Protein AF-A0A6I9PT45-F1 (afdb_monomer)

Secondary structure (DSSP, 8-state):
-------------------------------------------TT--HHHHHHHHHHHHHHHHHHHHTHHHHH-TT--HHHHHHHHHHHHHTT--SHHHHHHHHHHHHHHHHHHHHHHHHHHHHHH---HHHHHHHHHHHHHHHHHHHHHHHHHHHHHS--

Structure (mmCIF, N/CA/C/O backbone):
data_AF-A0A6I9PT45-F1
#
_entry.id   AF-A0A6I9PT45-F1
#
loop_
_atom_site.group_PDB
_atom_site.id
_atom_site.type_symbol
_atom_site.label_atom_id
_atom_site.label_alt_id
_atom_site.label_comp_id
_atom_site.label_asym_id
_atom_site.label_entity_id
_atom_site.label_seq_id
_atom_site.pdbx_PDB_ins_code
_atom_site.Cartn_x
_atom_site.Cartn_y
_atom_site.Cartn_z
_atom_site.occupancy
_atom_site.B_iso_or_equiv
_atom_site.auth_seq_id
_atom_site.auth_comp_id
_atom_site.auth_asym_id
_atom_site.auth_atom_id
_atom_site.pdbx_PDB_model_num
ATOM 1 N N . MET A 1 1 ? -22.688 -73.294 -16.534 1.00 43.25 1 MET A N 1
ATOM 2 C CA . MET A 1 1 ? -21.644 -73.519 -15.507 1.00 43.25 1 MET A CA 1
ATOM 3 C C . MET A 1 1 ? -20.271 -73.339 -16.145 1.00 43.25 1 MET A C 1
ATOM 5 O O . MET A 1 1 ? -20.083 -73.849 -17.236 1.00 43.25 1 MET A O 1
ATOM 9 N N . LYS A 1 2 ? -19.354 -72.688 -15.410 1.00 47.84 2 LYS A N 1
ATOM 10 C CA . LYS A 1 2 ? -17.884 -72.599 -15.584 1.00 47.84 2 LYS A CA 1
ATOM 11 C C . LYS A 1 2 ? -17.316 -71.488 -16.489 1.00 47.84 2 LYS A C 1
ATOM 13 O O . LYS A 1 2 ? -17.355 -71.543 -17.709 1.00 47.84 2 LYS A O 1
ATOM 18 N N . ARG A 1 3 ? -16.761 -70.492 -15.785 1.00 42.78 3 ARG A N 1
ATOM 19 C CA . ARG A 1 3 ? -15.763 -69.495 -16.201 1.00 42.78 3 ARG A CA 1
ATOM 20 C C . ARG A 1 3 ? -14.341 -70.095 -16.165 1.00 42.78 3 ARG A C 1
ATOM 22 O O . ARG A 1 3 ? -14.160 -71.160 -15.577 1.00 42.78 3 ARG A O 1
ATOM 29 N N . ALA A 1 4 ? -13.387 -69.260 -16.602 1.00 50.09 4 ALA A N 1
ATOM 30 C CA . ALA A 1 4 ? -11.917 -69.292 -16.448 1.00 50.09 4 ALA A CA 1
ATOM 31 C C . ALA A 1 4 ? -11.191 -69.971 -17.621 1.00 50.09 4 ALA A C 1
ATOM 33 O O . ALA A 1 4 ? -11.668 -70.983 -18.111 1.00 50.09 4 ALA A O 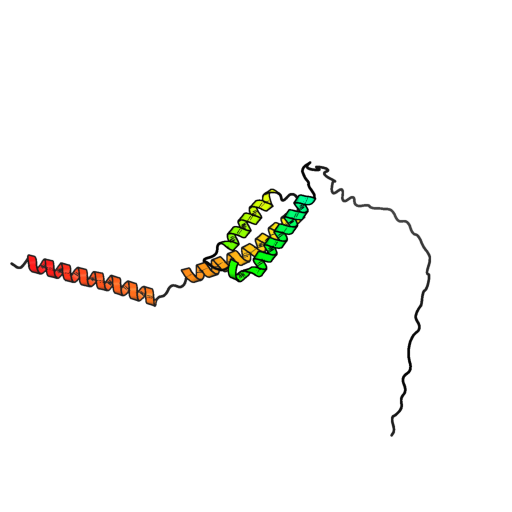1
ATOM 34 N N . ARG A 1 5 ? -10.055 -69.490 -18.144 1.00 47.88 5 ARG A N 1
ATOM 35 C CA . ARG A 1 5 ? -8.921 -68.650 -17.671 1.00 47.88 5 ARG A CA 1
ATOM 36 C C . ARG A 1 5 ? -8.180 -68.231 -18.977 1.00 47.88 5 ARG A C 1
ATOM 38 O O . ARG A 1 5 ? -8.249 -69.007 -19.919 1.00 47.88 5 ARG A O 1
ATOM 45 N N . GLY A 1 6 ? -7.544 -67.080 -19.193 1.00 39.47 6 GLY A N 1
ATOM 46 C CA . GLY A 1 6 ? -6.579 -66.314 -18.396 1.00 39.47 6 GLY A CA 1
ATOM 47 C C . GLY A 1 6 ? -5.254 -66.220 -19.189 1.00 39.47 6 GLY A C 1
ATOM 48 O O . GLY A 1 6 ? -4.892 -67.212 -19.816 1.00 39.47 6 GLY A O 1
ATOM 49 N N . GLY A 1 7 ? -4.543 -65.085 -19.138 1.00 40.94 7 GLY A N 1
ATOM 50 C CA . GLY A 1 7 ? -3.105 -65.013 -19.457 1.00 40.94 7 GLY A CA 1
ATOM 51 C C . GLY A 1 7 ? -2.660 -63.873 -20.381 1.00 40.94 7 GLY A C 1
ATOM 52 O O . GLY A 1 7 ? -2.863 -63.950 -21.586 1.00 40.94 7 GLY A O 1
ATOM 53 N N . ASP A 1 8 ? -2.033 -62.866 -19.774 1.00 47.41 8 ASP A N 1
ATOM 54 C CA . ASP A 1 8 ? -1.472 -61.616 -20.309 1.00 47.41 8 ASP A CA 1
ATOM 55 C C . ASP A 1 8 ? -0.177 -61.771 -21.144 1.00 47.41 8 ASP A C 1
ATOM 57 O O . ASP A 1 8 ? 0.539 -62.763 -21.002 1.00 47.41 8 ASP A O 1
ATOM 61 N N . GLY A 1 9 ? 0.163 -60.752 -21.953 1.00 46.00 9 GLY A N 1
ATOM 62 C CA . GLY A 1 9 ? 1.472 -60.622 -22.618 1.00 46.00 9 GLY A CA 1
ATOM 63 C C . GLY A 1 9 ? 1.606 -59.439 -23.600 1.00 46.00 9 GLY A C 1
ATOM 64 O O . GLY A 1 9 ? 1.210 -59.558 -24.752 1.00 46.00 9 GLY A O 1
ATOM 65 N N . GLU A 1 10 ? 2.140 -58.322 -23.091 1.00 49.03 10 GLU A N 1
ATOM 66 C CA . GLU A 1 10 ? 3.048 -57.304 -23.684 1.00 49.03 10 GLU A CA 1
ATOM 67 C C . GLU A 1 10 ? 2.914 -56.737 -25.129 1.00 49.03 10 GLU A C 1
ATOM 69 O O . GLU A 1 10 ? 3.101 -57.407 -26.136 1.00 49.03 10 GLU A O 1
ATOM 74 N N . GLU A 1 11 ? 2.720 -55.407 -25.143 1.00 40.53 11 GLU A N 1
ATOM 75 C CA . GLU A 1 11 ? 3.519 -54.323 -25.768 1.00 40.53 11 GLU A CA 1
ATOM 76 C C . GLU A 1 11 ? 3.705 -54.152 -27.308 1.00 40.53 11 GLU A C 1
ATOM 78 O O . GLU A 1 11 ? 4.414 -54.886 -27.984 1.00 40.53 11 GLU A O 1
ATOM 83 N N . ALA A 1 12 ? 3.193 -52.990 -27.766 1.00 47.97 12 ALA A N 1
ATOM 84 C CA . ALA A 1 12 ? 3.526 -52.147 -28.936 1.00 47.97 12 ALA A CA 1
ATOM 85 C C . ALA A 1 12 ? 3.207 -52.640 -30.369 1.00 47.97 12 ALA A C 1
ATOM 87 O O . ALA A 1 12 ? 3.481 -53.770 -30.757 1.00 47.97 12 ALA A O 1
ATOM 88 N N . PRO A 1 13 ? 2.692 -51.726 -31.222 1.00 50.75 13 PRO A N 1
ATOM 89 C CA . PRO A 1 13 ? 3.622 -51.011 -32.101 1.00 50.75 13 PRO A CA 1
ATOM 90 C C . PRO A 1 13 ? 3.335 -49.507 -32.260 1.00 50.75 13 PRO A C 1
ATOM 92 O O . PRO A 1 13 ? 2.198 -49.038 -32.297 1.00 50.75 13 PRO A O 1
ATOM 95 N N . ARG A 1 14 ? 4.427 -48.747 -32.399 1.00 51.31 14 ARG A N 1
ATOM 96 C CA . ARG A 1 14 ? 4.442 -47.341 -32.811 1.00 51.31 14 ARG A CA 1
ATOM 97 C C . ARG A 1 14 ? 4.303 -47.220 -34.339 1.00 51.31 14 ARG A C 1
ATOM 99 O O . ARG A 1 14 ? 4.738 -48.104 -35.064 1.00 51.31 14 ARG A O 1
ATOM 106 N N . GLN A 1 15 ? 3.902 -46.013 -34.753 1.00 46.06 15 GLN A N 1
ATOM 107 C CA . GLN A 1 15 ? 4.111 -45.366 -36.062 1.00 46.06 15 GLN A CA 1
ATOM 108 C C . GLN A 1 15 ? 3.049 -45.636 -37.138 1.00 46.06 15 GLN A C 1
ATOM 110 O O . GLN A 1 15 ? 3.148 -46.577 -37.912 1.00 46.06 15 GLN A O 1
ATOM 115 N N . ASN A 1 16 ? 2.103 -44.700 -37.256 1.00 40.88 16 ASN A N 1
ATOM 116 C CA . ASN A 1 16 ? 1.373 -44.439 -38.494 1.00 40.88 16 ASN A CA 1
ATOM 117 C C . ASN A 1 16 ? 1.623 -42.984 -38.912 1.00 40.88 16 ASN A C 1
ATOM 119 O O . ASN A 1 16 ? 1.220 -42.053 -38.216 1.00 40.88 16 ASN A O 1
ATOM 123 N N . ALA A 1 17 ? 2.292 -42.806 -40.051 1.00 43.53 17 ALA A N 1
ATOM 124 C CA . ALA A 1 17 ? 2.156 -41.614 -40.886 1.00 43.53 17 ALA A CA 1
ATOM 125 C C . ALA A 1 17 ? 0.884 -41.755 -41.749 1.00 43.53 17 ALA A C 1
ATOM 127 O O . ALA A 1 17 ? 0.409 -42.874 -41.957 1.00 43.53 17 ALA A O 1
ATOM 128 N N . PRO A 1 18 ? 0.362 -40.655 -42.314 1.00 53.62 18 PRO A N 1
ATOM 129 C CA . PRO A 1 18 ? 0.646 -40.498 -43.738 1.00 53.62 18 PRO A CA 1
ATOM 130 C C . PRO A 1 18 ? 0.946 -39.060 -44.175 1.00 53.62 18 PRO A C 1
ATOM 132 O O . PRO A 1 18 ? 0.383 -38.080 -43.694 1.00 53.62 18 PRO A O 1
ATOM 135 N N . ALA A 1 19 ? 1.823 -38.985 -45.174 1.00 45.62 19 ALA A N 1
ATOM 136 C CA . ALA A 1 19 ? 2.030 -37.834 -46.030 1.00 45.62 19 ALA A CA 1
ATOM 137 C C . ALA A 1 19 ? 0.790 -37.594 -46.910 1.00 45.62 19 ALA A C 1
ATOM 139 O O . ALA A 1 19 ? 0.334 -38.493 -47.616 1.00 45.62 19 ALA A O 1
ATOM 140 N N . GLY A 1 20 ? 0.283 -36.362 -46.894 1.00 44.41 20 GLY A N 1
ATOM 141 C CA . GLY A 1 20 ? -0.757 -35.865 -47.790 1.00 44.41 20 GLY A CA 1
ATOM 142 C C . GLY A 1 20 ? -0.374 -34.471 -48.268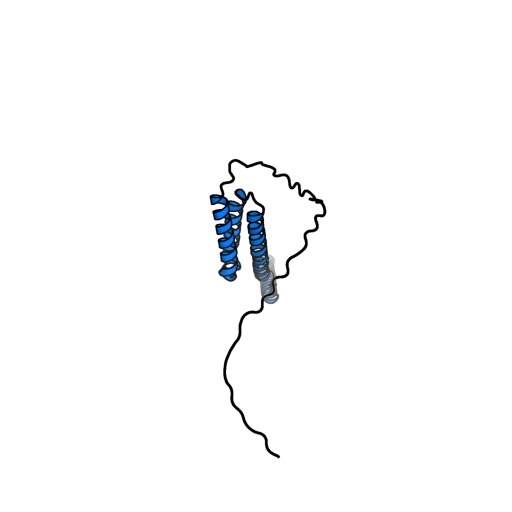 1.00 44.41 20 GLY A C 1
ATOM 143 O O . GLY A 1 20 ? -0.575 -33.483 -47.574 1.00 44.41 20 GLY A O 1
ATOM 144 N N . GLN A 1 21 ? 0.247 -34.417 -49.439 1.00 49.84 21 GLN A N 1
ATOM 145 C CA . GLN A 1 21 ? 0.674 -33.208 -50.131 1.00 49.84 21 GLN A CA 1
ATOM 146 C C . GLN A 1 21 ? -0.458 -32.697 -51.037 1.00 49.84 21 GLN A C 1
ATOM 148 O O . GLN A 1 21 ? -1.173 -33.518 -51.615 1.00 49.84 21 GLN A O 1
ATOM 153 N N . ARG A 1 22 ? -0.476 -31.368 -51.270 1.00 48.31 22 ARG A N 1
ATOM 154 C CA . ARG A 1 22 ? -1.278 -30.560 -52.235 1.00 48.31 22 ARG A CA 1
ATOM 155 C C . ARG A 1 22 ? -2.488 -29.884 -51.564 1.00 48.31 22 ARG A C 1
ATOM 157 O O . ARG A 1 22 ? -3.251 -30.550 -50.891 1.00 48.31 22 ARG A O 1
ATOM 164 N N . LYS A 1 23 ? -2.739 -28.581 -51.704 1.00 49.69 23 LYS A N 1
ATOM 165 C CA . LYS A 1 23 ? -2.540 -27.681 -52.850 1.00 49.69 23 LYS A CA 1
ATOM 166 C C . LYS A 1 23 ? -2.505 -26.232 -52.339 1.00 49.69 23 LYS A C 1
ATOM 168 O O . LYS A 1 23 ? -3.265 -25.878 -51.448 1.00 49.69 23 LYS A O 1
ATOM 173 N N . SER A 1 24 ? -1.622 -25.436 -52.923 1.00 46.12 24 SER A N 1
ATOM 174 C CA . SER A 1 24 ? -1.584 -23.978 -52.847 1.00 46.12 24 SER A CA 1
ATOM 175 C C . SER A 1 24 ? -2.849 -23.365 -53.444 1.00 46.12 24 SER A C 1
ATOM 177 O O . SER A 1 24 ? -3.179 -23.702 -54.582 1.00 46.12 24 SER A O 1
ATOM 179 N N . ASP A 1 25 ? -3.468 -22.428 -52.729 1.00 45.75 25 ASP A N 1
ATOM 180 C CA . ASP A 1 25 ? -4.246 -21.361 -53.352 1.00 45.75 25 ASP A CA 1
ATOM 181 C C . ASP A 1 25 ? -3.882 -20.030 -52.690 1.00 45.75 25 ASP A C 1
ATOM 183 O O . ASP A 1 25 ? -3.878 -19.894 -51.466 1.00 45.75 25 ASP A O 1
ATOM 187 N N . GLN A 1 26 ? -3.464 -19.096 -53.536 1.00 56.12 26 GLN A N 1
ATOM 188 C CA . GLN A 1 26 ? -3.199 -17.704 -53.214 1.00 56.12 26 GLN A CA 1
ATOM 189 C C . GLN A 1 26 ? -4.536 -16.968 -53.204 1.00 56.12 26 GLN A C 1
ATOM 191 O O . GLN A 1 26 ? -5.269 -17.021 -54.187 1.00 56.12 26 GLN A O 1
ATOM 196 N N . SER A 1 27 ? -4.823 -16.237 -52.133 1.00 47.50 27 SER A N 1
ATOM 197 C CA . SER A 1 27 ? -5.790 -15.143 -52.175 1.00 47.50 27 SER A CA 1
ATOM 198 C C . SER A 1 27 ? -5.310 -14.039 -51.241 1.00 47.50 27 SER A C 1
ATOM 200 O O . SER A 1 27 ? -5.426 -14.14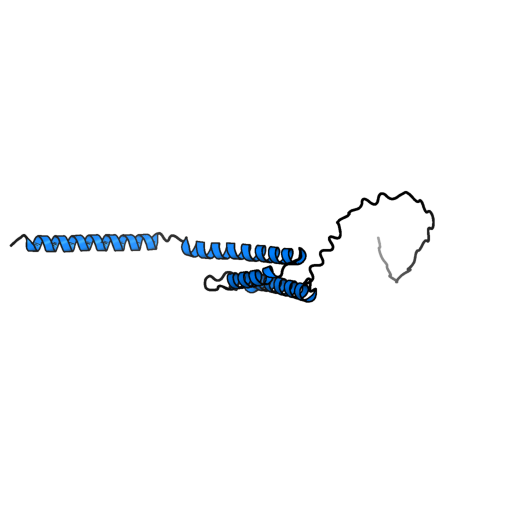0 -50.021 1.00 47.50 27 SER A O 1
ATOM 202 N N . ASP A 1 28 ? -4.645 -13.080 -51.875 1.00 49.91 28 ASP A N 1
ATOM 203 C CA . ASP A 1 28 ? -4.734 -11.633 -51.695 1.00 49.91 28 ASP A CA 1
ATOM 204 C C . ASP A 1 28 ? -4.928 -11.084 -50.280 1.00 49.91 28 ASP A C 1
ATOM 206 O O . ASP A 1 28 ? -5.944 -11.266 -49.612 1.00 49.91 28 ASP A O 1
ATOM 210 N N . GLY A 1 29 ? -3.900 -10.347 -49.864 1.00 54.28 29 GLY A N 1
ATOM 211 C CA . GLY A 1 29 ? -3.844 -9.655 -48.598 1.00 54.28 29 GLY A CA 1
ATOM 212 C C . GLY A 1 29 ? -4.855 -8.521 -48.495 1.00 54.28 29 GLY A C 1
ATOM 213 O O . GLY A 1 29 ? -4.915 -7.635 -49.342 1.00 54.28 29 GLY A O 1
ATOM 214 N N . ASP A 1 30 ? -5.531 -8.502 -47.357 1.00 47.91 30 ASP A N 1
ATOM 215 C CA . ASP A 1 30 ? -5.879 -7.267 -46.677 1.00 47.91 30 ASP A CA 1
ATOM 216 C C . ASP A 1 30 ? -5.131 -7.268 -45.340 1.00 47.91 30 ASP A C 1
ATOM 218 O O . ASP A 1 30 ? -5.600 -7.739 -44.302 1.00 47.91 30 ASP A O 1
ATOM 222 N N . ASN A 1 31 ? -3.871 -6.834 -45.408 1.00 52.56 31 ASN A N 1
ATOM 223 C CA . ASN A 1 31 ? -3.092 -6.459 -44.240 1.00 52.56 31 ASN A CA 1
ATOM 224 C C . ASN A 1 31 ? -3.726 -5.175 -43.702 1.00 52.56 31 ASN A C 1
ATOM 226 O O . ASN A 1 31 ? -3.291 -4.081 -44.059 1.00 52.56 31 ASN A O 1
ATOM 230 N N . SER A 1 32 ? -4.777 -5.318 -42.890 1.00 52.66 32 SER A N 1
ATOM 231 C CA . SER A 1 32 ? -5.293 -4.234 -42.058 1.00 52.66 32 SER A CA 1
ATOM 232 C C . SER A 1 32 ? -4.142 -3.748 -41.192 1.00 52.66 32 SER A C 1
ATOM 234 O O . SER A 1 32 ? -3.803 -4.345 -40.170 1.00 52.66 32 SER A O 1
ATOM 236 N N . GLY A 1 33 ? -3.492 -2.695 -41.683 1.00 49.34 33 GLY A N 1
ATOM 237 C CA . GLY A 1 33 ? -2.375 -2.044 -41.045 1.00 49.34 33 GLY A CA 1
ATOM 238 C C . GLY A 1 33 ? -2.822 -1.546 -39.687 1.00 49.34 33 GLY A C 1
ATOM 239 O O . GLY A 1 33 ? -3.402 -0.470 -39.567 1.00 49.34 33 GLY A O 1
ATOM 240 N N . CYS A 1 34 ? -2.497 -2.308 -38.647 1.00 51.53 34 CYS A N 1
ATOM 241 C CA . CYS A 1 34 ? -2.212 -1.719 -37.359 1.00 51.53 34 CYS A CA 1
ATOM 242 C C . CYS A 1 34 ? -0.902 -0.937 -37.515 1.00 51.53 34 CYS A C 1
ATOM 244 O O . CYS A 1 34 ? 0.164 -1.364 -37.074 1.00 51.53 34 CYS A O 1
ATOM 246 N N . ASP A 1 35 ? -1.001 0.217 -38.176 1.00 49.62 35 ASP A N 1
ATOM 247 C CA . ASP A 1 35 ? -0.101 1.348 -37.996 1.00 49.62 35 ASP A CA 1
ATOM 248 C C . ASP A 1 35 ? -0.307 1.855 -36.563 1.00 49.62 35 ASP A C 1
ATOM 250 O O . ASP A 1 35 ? -0.853 2.922 -36.293 1.00 49.62 35 ASP A O 1
ATOM 254 N N . LEU A 1 36 ? 0.071 1.016 -35.596 1.00 51.41 36 LEU A N 1
ATOM 255 C CA . LEU A 1 36 ? 0.493 1.500 -34.301 1.00 51.41 36 LEU A CA 1
ATOM 256 C C . LEU A 1 36 ? 1.848 2.108 -34.578 1.00 51.41 36 LEU A C 1
ATOM 258 O O . LEU A 1 36 ? 2.873 1.433 -34.463 1.00 51.41 36 LEU A O 1
ATOM 262 N N . GLY A 1 37 ? 1.777 3.360 -35.040 1.00 44.72 37 GLY A N 1
ATOM 263 C CA . GLY A 1 37 ? 2.900 4.225 -35.292 1.00 44.72 37 GLY A CA 1
ATOM 264 C C . GLY A 1 37 ? 3.928 3.959 -34.219 1.00 44.72 37 GLY A C 1
ATOM 265 O O . GLY A 1 37 ? 3.706 4.199 -33.028 1.00 44.72 37 GLY A O 1
ATOM 266 N N . GLN A 1 38 ? 5.029 3.385 -34.681 1.00 51.91 38 GLN A N 1
ATOM 267 C CA . GLN A 1 38 ? 6.307 3.387 -34.021 1.00 51.91 38 GLN A CA 1
ATOM 268 C C . GLN A 1 38 ? 6.659 4.865 -33.852 1.00 51.91 38 GLN A C 1
ATOM 270 O O . GLN A 1 38 ? 7.365 5.455 -34.662 1.00 51.91 38 GLN A O 1
ATOM 275 N N . ALA A 1 39 ? 6.054 5.496 -32.843 1.00 48.44 39 ALA A N 1
ATOM 276 C CA . ALA A 1 39 ? 6.453 6.786 -32.334 1.00 48.44 39 ALA A CA 1
ATOM 277 C C . ALA A 1 39 ? 7.777 6.518 -31.636 1.00 48.44 39 ALA A C 1
ATOM 279 O O . ALA A 1 39 ? 7.859 6.260 -30.438 1.00 48.44 39 ALA A O 1
ATOM 280 N N . ASP A 1 40 ? 8.792 6.480 -32.486 1.00 47.69 40 ASP A N 1
ATOM 281 C CA . ASP A 1 40 ? 10.201 6.603 -32.211 1.00 47.69 40 ASP A CA 1
ATOM 282 C C . ASP A 1 40 ? 10.438 7.966 -31.546 1.00 47.69 40 ASP A C 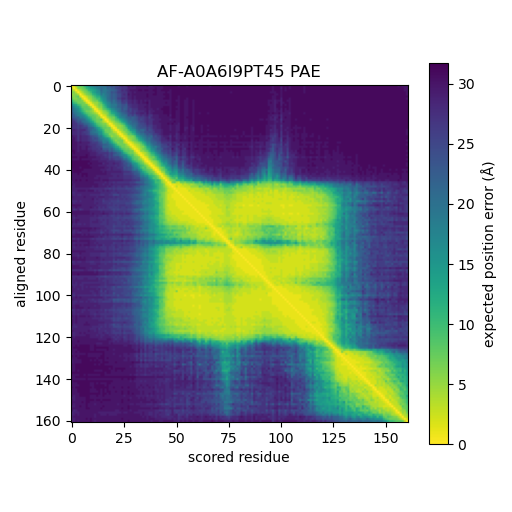1
ATOM 284 O O . ASP A 1 40 ? 10.970 8.905 -32.123 1.00 47.69 40 ASP A O 1
ATOM 288 N N . MET A 1 41 ? 9.937 8.100 -30.324 1.00 53.50 41 MET A N 1
ATOM 289 C CA . MET A 1 41 ? 10.512 8.962 -29.313 1.00 53.50 41 MET A CA 1
ATOM 290 C C . MET A 1 41 ? 11.230 8.002 -28.378 1.00 53.50 41 MET A C 1
ATOM 292 O O . MET A 1 41 ? 10.738 7.639 -27.313 1.00 53.50 41 MET A O 1
ATOM 296 N N . GLN A 1 42 ? 12.367 7.487 -28.853 1.00 51.22 42 GLN A N 1
ATOM 297 C CA . GLN A 1 42 ? 13.385 6.942 -27.969 1.00 51.22 42 GLN A CA 1
ATOM 298 C C . GLN A 1 42 ? 13.834 8.103 -27.087 1.00 51.22 42 GLN A C 1
ATOM 300 O O . GLN A 1 42 ? 14.744 8.851 -27.434 1.00 51.22 42 GLN A O 1
ATOM 305 N N . ASP A 1 43 ? 13.128 8.283 -25.974 1.00 53.41 43 ASP A N 1
ATOM 306 C CA . ASP A 1 43 ? 13.608 9.069 -24.856 1.00 53.41 43 ASP A CA 1
ATOM 307 C C . ASP A 1 43 ? 15.017 8.547 -24.546 1.00 53.41 43 ASP A C 1
ATOM 309 O O . ASP A 1 43 ? 15.188 7.370 -24.213 1.00 53.41 43 ASP A O 1
ATOM 313 N N . GLU A 1 44 ? 16.031 9.404 -24.690 1.00 54.12 44 GLU A N 1
ATOM 314 C CA . GLU A 1 44 ? 17.472 9.116 -24.534 1.00 54.12 44 GLU A CA 1
ATOM 315 C C . GLU A 1 44 ? 17.874 8.617 -23.127 1.00 54.12 44 GLU A C 1
ATOM 317 O O . GLU A 1 44 ? 19.047 8.546 -22.773 1.00 54.12 44 GLU A O 1
ATOM 322 N N . ASP A 1 45 ? 16.899 8.241 -22.310 1.00 58.28 45 ASP A N 1
ATOM 323 C CA . ASP A 1 45 ? 17.040 7.873 -20.914 1.00 58.28 45 ASP A CA 1
ATOM 324 C C . ASP A 1 45 ? 16.262 6.569 -20.596 1.00 58.28 45 ASP A C 1
ATOM 326 O O . ASP A 1 45 ? 15.992 6.226 -19.446 1.00 58.28 45 ASP A O 1
ATOM 330 N N . ASP A 1 46 ? 15.902 5.788 -21.626 1.00 64.75 46 ASP A N 1
ATOM 331 C CA . ASP A 1 46 ? 15.253 4.478 -21.494 1.00 64.75 46 ASP A CA 1
ATOM 332 C C . ASP A 1 46 ? 16.271 3.365 -21.165 1.00 64.75 46 ASP A C 1
ATOM 334 O O . ASP A 1 46 ? 16.433 2.395 -21.911 1.00 64.75 46 ASP A O 1
ATOM 338 N N . ASN A 1 47 ? 16.961 3.458 -20.021 1.00 76.31 47 ASN A N 1
ATOM 339 C CA . ASN A 1 47 ? 17.905 2.419 -19.595 1.00 76.31 47 ASN A CA 1
ATOM 340 C C . ASN A 1 47 ? 17.167 1.110 -19.216 1.00 76.31 47 ASN A C 1
ATOM 342 O O . ASN A 1 47 ? 16.506 1.045 -18.170 1.00 76.31 47 ASN A O 1
ATOM 346 N N . PRO A 1 48 ? 17.312 0.016 -19.994 1.00 80.12 48 PRO A N 1
ATOM 347 C CA . PRO A 1 48 ? 16.609 -1.243 -19.736 1.00 80.12 48 PRO A CA 1
ATOM 348 C C . PRO A 1 48 ? 16.993 -1.900 -18.405 1.00 80.12 48 PRO A C 1
ATOM 350 O O . PRO A 1 48 ? 16.215 -2.698 -17.870 1.00 80.12 48 PRO A O 1
ATOM 353 N N . GLY A 1 49 ? 18.171 -1.570 -17.860 1.00 84.00 49 GLY A N 1
ATOM 354 C CA . GLY A 1 49 ? 18.619 -2.044 -16.551 1.00 84.00 49 GLY A CA 1
ATOM 355 C C . GLY A 1 49 ? 17.763 -1.494 -15.412 1.00 84.00 49 GLY A C 1
ATOM 356 O O . GLY A 1 49 ? 17.235 -2.271 -14.616 1.00 84.00 49 GLY A O 1
ATOM 357 N N . ILE A 1 50 ? 17.541 -0.177 -15.404 1.00 84.44 50 ILE A N 1
ATOM 358 C CA . ILE A 1 50 ? 16.748 0.516 -14.379 1.00 84.44 50 ILE A CA 1
ATOM 359 C C . ILE A 1 50 ? 15.303 0.003 -14.400 1.00 84.44 50 ILE A C 1
ATOM 361 O O . ILE A 1 50 ? 14.761 -0.377 -13.366 1.00 84.44 50 ILE A O 1
ATOM 365 N N . ARG A 1 51 ? 14.718 -0.183 -15.589 1.00 86.88 51 ARG A N 1
ATOM 366 C CA . ARG A 1 51 ? 13.382 -0.787 -15.751 1.00 86.88 51 ARG A CA 1
ATOM 367 C C . ARG A 1 51 ? 13.269 -2.197 -15.185 1.00 86.88 51 ARG A C 1
ATOM 369 O O . ARG A 1 51 ? 12.225 -2.632 -14.695 1.00 86.88 51 ARG A O 1
ATOM 376 N N . ARG A 1 52 ? 14.324 -3.005 -15.311 1.00 90.12 52 ARG A N 1
ATOM 377 C CA . ARG A 1 52 ? 14.339 -4.351 -14.721 1.00 90.12 52 ARG A CA 1
ATOM 378 C C . ARG A 1 52 ? 14.397 -4.275 -13.199 1.00 90.12 52 ARG A C 1
ATOM 380 O O . ARG A 1 52 ? 13.693 -5.043 -12.547 1.00 90.12 52 ARG A O 1
ATOM 387 N N . GLU A 1 53 ? 15.192 -3.359 -12.666 1.00 91.94 53 GLU A N 1
ATOM 388 C CA . GLU A 1 53 ? 15.323 -3.136 -11.230 1.00 91.94 53 GLU A CA 1
ATOM 389 C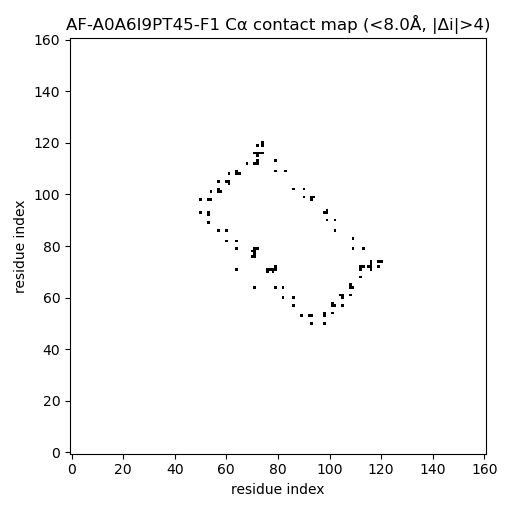 C . GLU A 1 53 ? 14.014 -2.632 -10.612 1.00 91.94 53 GLU A C 1
ATOM 391 O O . GLU A 1 53 ? 13.535 -3.237 -9.657 1.00 91.94 53 GLU A O 1
ATOM 396 N N . ILE A 1 54 ? 13.375 -1.620 -11.209 1.00 92.38 54 ILE A N 1
ATOM 397 C CA . ILE A 1 54 ? 12.069 -1.095 -10.777 1.00 92.38 54 ILE A CA 1
ATOM 398 C C . ILE A 1 54 ? 11.040 -2.225 -10.701 1.00 92.38 54 ILE A C 1
ATOM 400 O O . ILE A 1 54 ? 10.363 -2.401 -9.689 1.00 92.38 54 ILE A O 1
ATOM 404 N N . ARG A 1 55 ? 10.967 -3.069 -11.738 1.00 93.62 55 ARG A N 1
ATOM 405 C CA . ARG A 1 55 ? 10.061 -4.227 -11.746 1.00 93.62 55 ARG A CA 1
ATOM 406 C C . ARG A 1 55 ? 10.399 -5.267 -10.676 1.00 93.62 55 ARG A C 1
ATOM 408 O O . ARG A 1 55 ? 9.477 -5.932 -10.210 1.00 93.62 55 ARG A O 1
ATOM 415 N N . SER A 1 56 ? 11.672 -5.449 -10.319 1.00 94.50 56 SER A N 1
ATOM 416 C CA . SER A 1 56 ? 12.063 -6.328 -9.205 1.00 94.50 56 SER A CA 1
ATOM 417 C C . SER A 1 56 ? 11.569 -5.752 -7.886 1.00 94.50 56 SER A C 1
ATOM 419 O O . SER A 1 56 ? 10.825 -6.421 -7.176 1.00 94.50 56 SER A O 1
ATOM 421 N N . LYS A 1 57 ? 11.865 -4.473 -7.633 1.00 94.56 57 LYS A N 1
ATOM 422 C CA . LYS A 1 57 ? 11.474 -3.776 -6.404 1.00 94.56 57 LYS A CA 1
ATOM 423 C C . LYS A 1 57 ? 9.962 -3.759 -6.207 1.00 94.56 57 LYS A C 1
ATOM 425 O O . LYS A 1 57 ? 9.493 -4.106 -5.133 1.00 94.56 57 LYS A O 1
ATOM 430 N N . TYR A 1 58 ? 9.175 -3.473 -7.248 1.00 95.56 58 TYR A N 1
ATOM 431 C CA . TYR A 1 58 ? 7.713 -3.561 -7.148 1.00 95.56 58 TYR A CA 1
ATOM 432 C C . TYR A 1 58 ? 7.228 -4.973 -6.799 1.00 95.56 58 TYR A C 1
ATOM 434 O O . TYR A 1 58 ? 6.311 -5.126 -5.998 1.00 95.56 58 TYR A O 1
ATOM 442 N N . ARG A 1 59 ? 7.835 -6.024 -7.368 1.00 95.56 59 ARG A N 1
ATOM 443 C CA . ARG A 1 59 ? 7.468 -7.410 -7.030 1.00 95.56 59 ARG A CA 1
ATOM 444 C C . ARG A 1 59 ? 7.829 -7.754 -5.591 1.00 95.56 59 ARG A C 1
ATOM 446 O O . ARG A 1 59 ? 7.039 -8.420 -4.931 1.00 95.56 59 ARG A O 1
ATOM 453 N N . GLU A 1 60 ? 8.984 -7.300 -5.121 1.00 95.75 60 GLU A N 1
ATOM 454 C CA . GLU A 1 60 ? 9.428 -7.468 -3.736 1.00 95.75 60 GLU A CA 1
ATOM 455 C C . GLU A 1 60 ? 8.493 -6.740 -2.764 1.00 95.75 60 GLU A C 1
ATOM 457 O O . GLU A 1 60 ? 8.061 -7.343 -1.786 1.00 95.75 60 GLU A O 1
ATOM 462 N N . LEU A 1 61 ? 8.087 -5.504 -3.074 1.00 94.00 61 LEU A N 1
ATOM 463 C CA . LEU A 1 61 ? 7.108 -4.747 -2.288 1.00 94.00 61 LEU A CA 1
ATOM 464 C C . LEU A 1 61 ? 5.743 -5.438 -2.243 1.00 94.00 61 LEU A C 1
ATOM 466 O O . LEU A 1 61 ? 5.164 -5.603 -1.176 1.00 94.00 61 LEU A O 1
ATOM 470 N N . ILE A 1 62 ? 5.227 -5.901 -3.383 1.00 94.31 62 ILE A N 1
ATOM 471 C CA . ILE A 1 62 ? 3.952 -6.632 -3.412 1.00 94.31 62 ILE A CA 1
ATOM 472 C C . ILE A 1 62 ? 4.046 -7.902 -2.556 1.00 94.31 62 ILE A C 1
ATOM 474 O O . ILE A 1 62 ? 3.129 -8.201 -1.791 1.00 94.31 62 ILE A O 1
ATOM 478 N N . GLN A 1 63 ? 5.154 -8.641 -2.651 1.00 94.75 63 GLN A N 1
ATOM 479 C CA . GLN A 1 63 ? 5.371 -9.838 -1.839 1.00 94.75 63 GLN A CA 1
ATOM 480 C C . GLN A 1 63 ? 5.495 -9.511 -0.351 1.00 94.75 63 GLN A C 1
ATOM 482 O O . GLN A 1 63 ? 4.898 -10.214 0.462 1.00 94.75 63 GLN A O 1
ATOM 487 N N . SER A 1 64 ? 6.221 -8.454 0.016 1.00 92.56 64 SER A N 1
ATOM 488 C CA . SER A 1 64 ? 6.412 -8.064 1.413 1.00 92.56 64 SER A CA 1
ATOM 489 C C . SER A 1 64 ? 5.091 -7.654 2.060 1.00 92.56 64 SER A C 1
ATOM 491 O O . SER A 1 64 ? 4.800 -8.083 3.173 1.00 92.56 64 SER A O 1
ATOM 493 N N . VAL A 1 65 ? 4.248 -6.912 1.341 1.00 91.88 65 VAL A N 1
ATOM 494 C CA . VAL A 1 65 ? 2.908 -6.520 1.790 1.00 91.88 65 VAL A CA 1
ATOM 495 C C . VAL A 1 65 ? 2.009 -7.739 1.991 1.00 91.88 65 VAL A C 1
ATOM 497 O O . VAL A 1 65 ? 1.286 -7.822 2.983 1.00 91.88 65 VAL A O 1
ATOM 500 N N . GLN A 1 66 ? 2.063 -8.705 1.072 1.00 91.19 66 GLN A N 1
ATOM 501 C CA . GLN A 1 66 ? 1.246 -9.918 1.150 1.00 91.19 66 GLN A CA 1
ATOM 502 C C . GLN A 1 66 ? 1.707 -10.874 2.256 1.00 91.19 66 GLN A C 1
ATOM 504 O O . GLN A 1 66 ? 0.869 -11.468 2.933 1.00 91.19 66 GLN A O 1
ATOM 509 N N . GLN A 1 67 ? 3.019 -11.031 2.447 1.00 91.06 67 GLN A N 1
ATOM 510 C CA . GLN A 1 67 ? 3.588 -11.926 3.460 1.00 91.06 67 GLN A CA 1
ATOM 511 C C . GLN A 1 67 ? 3.485 -11.335 4.868 1.00 91.06 67 GLN A C 1
ATOM 513 O O . GLN A 1 67 ? 3.181 -12.057 5.813 1.00 91.06 67 GLN A O 1
ATOM 518 N N . ASN A 1 68 ? 3.666 -10.021 5.008 1.00 89.75 68 ASN A N 1
ATOM 519 C CA . ASN A 1 68 ? 3.684 -9.337 6.301 1.00 89.75 68 ASN A CA 1
ATOM 520 C C . ASN A 1 68 ? 2.326 -8.707 6.645 1.00 89.75 68 ASN A C 1
ATOM 522 O O . ASN A 1 68 ? 2.269 -7.625 7.224 1.00 89.75 68 ASN A O 1
ATOM 526 N N . ARG A 1 69 ? 1.210 -9.359 6.294 1.00 89.12 69 ARG A N 1
ATOM 527 C CA . ARG A 1 69 ? -0.139 -8.796 6.482 1.00 89.12 69 ARG A CA 1
ATOM 528 C C . ARG A 1 69 ? -0.426 -8.383 7.929 1.00 89.12 69 ARG A C 1
ATOM 530 O O . ARG A 1 69 ? -0.943 -7.296 8.151 1.00 89.12 69 ARG A O 1
ATOM 537 N N . GLU A 1 70 ? -0.070 -9.212 8.906 1.00 84.50 70 GLU A N 1
ATOM 538 C CA . GLU A 1 70 ? -0.297 -8.925 10.333 1.00 84.50 70 GLU A CA 1
ATOM 539 C C . GLU A 1 70 ? 0.445 -7.658 10.789 1.00 84.50 70 GLU A C 1
ATOM 541 O O . GLU A 1 70 ? -0.120 -6.769 11.425 1.00 84.50 70 GLU A O 1
ATOM 546 N N . ASP A 1 71 ? 1.692 -7.526 10.350 1.00 85.12 71 ASP A N 1
ATOM 547 C CA . ASP A 1 71 ? 2.540 -6.360 10.573 1.00 85.12 71 ASP A CA 1
ATOM 548 C C . ASP A 1 71 ? 1.985 -5.077 9.931 1.00 85.12 71 ASP A C 1
ATOM 550 O O . ASP A 1 71 ? 2.115 -3.992 10.502 1.00 85.12 71 ASP A O 1
ATOM 554 N N . MET A 1 72 ? 1.371 -5.188 8.747 1.00 86.31 72 MET A N 1
ATOM 555 C CA . MET A 1 72 ? 0.757 -4.060 8.035 1.00 86.31 72 MET A CA 1
ATOM 556 C C . MET A 1 72 ? -0.509 -3.558 8.738 1.00 86.31 72 MET A C 1
ATOM 558 O O . MET A 1 72 ? -0.766 -2.349 8.764 1.00 86.31 72 MET A O 1
ATOM 562 N N . LEU A 1 73 ? -1.280 -4.480 9.322 1.00 84.19 73 LEU A N 1
ATOM 563 C CA . LEU A 1 73 ? -2.539 -4.197 10.011 1.00 84.19 73 LEU A CA 1
ATOM 564 C C . LEU A 1 73 ? -2.342 -3.659 11.429 1.00 84.19 73 LEU A C 1
ATOM 566 O O . LEU A 1 73 ? -3.214 -2.952 11.925 1.00 84.19 73 LEU A O 1
ATOM 570 N N . SER A 1 74 ? -1.190 -3.922 12.052 1.00 81.44 74 SER A N 1
ATOM 571 C CA . SER A 1 74 ? -0.900 -3.445 13.403 1.00 81.44 74 SER A CA 1
ATOM 572 C C . SER A 1 74 ? -1.052 -1.913 13.527 1.00 81.44 74 SER A C 1
ATOM 574 O O . SER A 1 74 ? -0.429 -1.164 12.758 1.00 81.44 74 SER A O 1
ATOM 576 N N . PRO A 1 75 ? -1.842 -1.413 14.500 1.00 73.12 75 PRO A N 1
ATOM 577 C CA . PRO A 1 75 ? -2.089 0.018 14.687 1.00 73.12 75 PRO A CA 1
ATOM 578 C C . PRO A 1 75 ? -0.856 0.776 15.199 1.00 73.12 75 PRO A C 1
ATOM 580 O O . PRO A 1 75 ? -0.749 1.982 14.995 1.00 73.12 75 PRO A O 1
ATOM 583 N N . SER A 1 76 ? 0.104 0.081 15.817 1.00 77.19 76 SER A N 1
ATOM 584 C CA . SER A 1 76 ? 1.354 0.666 16.321 1.00 77.19 76 SER A CA 1
ATOM 585 C C . SER A 1 76 ? 2.458 0.768 15.266 1.00 77.19 76 SER A C 1
ATOM 587 O O . SER A 1 76 ? 3.507 1.353 15.534 1.00 77.19 76 SER A O 1
ATOM 589 N N . ASN A 1 77 ? 2.246 0.191 14.079 1.00 82.50 77 ASN A N 1
ATOM 590 C CA . ASN A 1 77 ? 3.270 0.054 13.056 1.00 82.50 77 ASN A CA 1
ATOM 591 C C . ASN A 1 77 ? 2.936 0.861 11.792 1.00 82.50 77 ASN A C 1
ATOM 593 O O . ASN A 1 77 ? 1.822 0.789 11.276 1.00 82.50 77 ASN A O 1
ATOM 597 N N . ASN A 1 78 ? 3.917 1.587 11.252 1.00 86.56 78 ASN A N 1
ATOM 598 C CA . ASN A 1 78 ? 3.773 2.422 10.055 1.00 86.56 78 ASN A CA 1
ATOM 599 C C . ASN A 1 78 ? 4.270 1.746 8.766 1.00 86.56 78 ASN A C 1
ATOM 601 O O . ASN A 1 78 ? 4.278 2.387 7.718 1.00 86.56 78 ASN A O 1
ATOM 605 N N . LYS A 1 79 ? 4.607 0.449 8.805 1.00 88.31 79 LYS A N 1
ATOM 606 C CA . LYS A 1 79 ? 5.082 -0.334 7.647 1.00 88.31 79 LYS A CA 1
ATOM 607 C C . LYS A 1 79 ? 4.244 -0.166 6.368 1.00 88.31 79 LYS A C 1
ATOM 609 O O . LYS A 1 79 ? 4.802 -0.083 5.280 1.00 88.31 79 LYS A O 1
ATOM 614 N N . LEU A 1 80 ? 2.912 -0.090 6.477 1.00 89.94 80 LEU A N 1
ATOM 615 C CA . LEU A 1 80 ? 2.043 0.101 5.304 1.00 89.94 80 LEU A CA 1
ATOM 616 C C . LEU A 1 80 ? 2.285 1.461 4.626 1.00 89.94 80 LEU A C 1
ATOM 618 O O . LEU A 1 80 ? 2.262 1.557 3.402 1.00 89.94 80 LEU A O 1
ATOM 622 N N . THR A 1 81 ? 2.555 2.497 5.420 1.00 90.88 81 THR A N 1
ATOM 623 C CA . THR A 1 81 ? 2.908 3.834 4.932 1.00 90.88 81 THR A CA 1
ATOM 624 C C . THR A 1 81 ? 4.314 3.843 4.335 1.00 90.88 81 THR A C 1
ATOM 626 O O . THR A 1 81 ? 4.507 4.419 3.271 1.00 90.88 81 THR A O 1
ATOM 629 N N . GLU A 1 82 ? 5.275 3.152 4.958 1.00 92.56 82 GLU A N 1
ATOM 630 C CA . GLU A 1 82 ? 6.652 3.025 4.448 1.00 92.56 82 GLU A CA 1
ATOM 631 C C . GLU A 1 82 ? 6.686 2.388 3.053 1.00 92.56 82 GLU A C 1
ATOM 633 O O . GLU A 1 82 ? 7.329 2.913 2.145 1.00 92.56 82 GLU A O 1
ATOM 638 N N . VAL A 1 83 ? 5.923 1.310 2.844 1.00 92.88 83 VAL A N 1
ATOM 639 C CA . VAL A 1 83 ? 5.760 0.690 1.519 1.00 92.88 83 VAL A CA 1
ATOM 640 C C . VAL A 1 83 ? 5.241 1.701 0.498 1.00 92.88 83 VAL A C 1
ATOM 642 O O . VAL A 1 83 ? 5.718 1.738 -0.636 1.00 92.88 83 VAL A O 1
ATOM 645 N N . LEU A 1 84 ? 4.260 2.519 0.883 1.00 93.00 84 LEU A N 1
ATOM 646 C CA . LEU A 1 84 ? 3.666 3.508 -0.011 1.00 93.00 84 LEU A CA 1
ATOM 647 C C . LEU A 1 84 ? 4.654 4.640 -0.341 1.00 93.00 84 LEU A C 1
ATOM 649 O O . LEU A 1 84 ? 4.691 5.126 -1.471 1.00 93.00 84 LEU A O 1
ATOM 653 N N . GLU A 1 85 ? 5.501 5.030 0.611 1.00 94.62 85 GLU A N 1
ATOM 654 C CA . GLU A 1 85 ? 6.591 5.980 0.378 1.00 94.62 85 GLU A CA 1
ATOM 655 C C . GLU A 1 85 ? 7.664 5.414 -0.558 1.00 94.62 85 GLU A C 1
ATOM 657 O O . GLU A 1 85 ? 8.158 6.132 -1.432 1.00 94.62 85 GLU A O 1
ATOM 662 N N . GLU A 1 86 ? 8.031 4.140 -0.404 1.00 93.75 86 GLU A N 1
ATOM 663 C CA . GLU A 1 86 ? 8.951 3.459 -1.318 1.00 93.75 86 GLU A CA 1
ATOM 664 C C . GLU A 1 86 ? 8.366 3.342 -2.726 1.00 93.75 86 GLU A C 1
ATOM 666 O O . GLU A 1 86 ? 9.048 3.673 -3.699 1.00 93.75 86 GLU A O 1
ATOM 671 N N . ALA A 1 87 ? 7.087 2.983 -2.841 1.00 93.38 87 ALA A N 1
ATOM 672 C CA . ALA A 1 87 ? 6.371 2.975 -4.111 1.00 93.38 87 ALA A CA 1
ATOM 673 C C . ALA A 1 87 ? 6.382 4.360 -4.776 1.00 93.38 87 ALA A C 1
ATOM 675 O O . ALA A 1 87 ? 6.718 4.477 -5.950 1.00 93.38 87 ALA A O 1
ATOM 676 N N . ASN A 1 88 ? 6.123 5.431 -4.018 1.00 93.88 88 ASN A N 1
ATOM 677 C CA . ASN A 1 88 ? 6.142 6.803 -4.533 1.00 93.88 88 ASN A CA 1
ATOM 678 C C . ASN A 1 88 ? 7.541 7.257 -5.000 1.00 93.88 88 ASN A C 1
ATOM 680 O O . ASN A 1 88 ? 7.664 8.105 -5.885 1.00 93.88 88 ASN A O 1
ATOM 684 N N . LYS A 1 89 ? 8.618 6.705 -4.425 1.00 94.06 89 LYS A N 1
ATOM 685 C CA . LYS A 1 89 ? 9.983 6.935 -4.927 1.00 94.06 89 LYS A CA 1
ATOM 686 C C . LYS A 1 89 ? 10.183 6.249 -6.277 1.00 94.06 89 LYS A C 1
ATOM 688 O O . LYS A 1 89 ? 10.661 6.904 -7.196 1.00 94.06 89 LYS A O 1
ATOM 693 N N . LEU A 1 90 ? 9.782 4.981 -6.395 1.00 91.56 90 LEU A N 1
ATOM 694 C CA . LEU A 1 90 ? 9.889 4.200 -7.635 1.00 91.56 90 LEU A CA 1
ATOM 695 C C . LEU A 1 90 ? 9.010 4.759 -8.757 1.00 91.56 90 LEU A C 1
ATOM 697 O O . LEU A 1 90 ? 9.413 4.731 -9.917 1.00 91.56 90 LEU A O 1
ATOM 701 N N . PHE A 1 91 ? 7.849 5.315 -8.409 1.00 91.06 91 PHE A N 1
ATOM 702 C CA . PHE A 1 91 ? 6.886 5.875 -9.354 1.00 91.06 91 PHE A CA 1
ATOM 703 C C . PHE A 1 91 ? 7.485 6.974 -10.242 1.00 91.06 91 PHE A C 1
ATOM 705 O O . PHE A 1 91 ? 7.118 7.099 -11.407 1.00 91.06 91 PHE A O 1
ATOM 712 N N . LYS A 1 92 ? 8.451 7.743 -9.726 1.00 90.50 92 LYS A N 1
ATOM 713 C CA . LYS A 1 92 ? 9.125 8.814 -10.482 1.00 90.50 92 LYS A CA 1
ATOM 714 C C . LYS A 1 92 ? 9.876 8.301 -11.710 1.00 90.50 92 LYS A C 1
ATOM 716 O O . LYS A 1 92 ? 10.035 9.045 -12.673 1.00 90.50 92 LYS A O 1
ATOM 721 N N . ASP A 1 93 ? 10.299 7.043 -11.667 1.00 87.62 93 ASP A N 1
ATOM 722 C CA . ASP A 1 93 ? 11.089 6.406 -12.714 1.00 87.62 93 ASP A CA 1
ATOM 723 C C . ASP A 1 93 ? 10.233 5.493 -13.617 1.00 87.62 93 ASP A C 1
ATOM 725 O O . ASP A 1 93 ? 10.757 4.839 -14.519 1.00 87.62 93 ASP A O 1
ATOM 729 N N . VAL A 1 94 ? 8.909 5.445 -13.403 1.00 87.75 94 VAL A N 1
ATOM 730 C CA . VAL A 1 94 ? 7.974 4.643 -14.204 1.00 87.75 94 VAL A CA 1
ATOM 731 C C . VAL A 1 94 ? 7.724 5.320 -15.546 1.00 87.75 94 VAL A C 1
ATOM 733 O O . VAL A 1 94 ? 7.121 6.389 -15.620 1.00 87.75 94 VAL A O 1
ATOM 736 N N . ARG A 1 95 ? 8.145 4.662 -16.629 1.00 84.50 95 ARG A N 1
ATOM 737 C CA . ARG A 1 95 ? 7.990 5.190 -18.001 1.00 84.50 95 ARG A CA 1
ATOM 738 C C . ARG A 1 95 ? 7.139 4.317 -18.908 1.00 84.50 95 ARG A C 1
ATOM 740 O O . ARG A 1 95 ? 6.663 4.773 -19.941 1.00 84.50 95 ARG A O 1
ATOM 747 N N . GLN A 1 96 ? 6.919 3.058 -18.527 1.00 87.00 96 GLN A N 1
ATOM 748 C CA . GLN A 1 96 ? 6.213 2.086 -19.360 1.00 87.00 96 GLN A CA 1
ATOM 749 C C . GLN A 1 96 ? 4.979 1.517 -18.663 1.00 87.00 96 GLN A C 1
ATOM 751 O O . GLN A 1 96 ? 4.968 1.272 -17.455 1.00 87.00 96 GLN A O 1
ATOM 756 N N . SER A 1 97 ? 3.963 1.164 -19.456 1.00 91.31 97 SER A N 1
ATOM 757 C CA . SER A 1 97 ? 2.710 0.574 -18.960 1.00 91.31 97 SER A CA 1
ATOM 758 C C . SER A 1 97 ? 2.928 -0.694 -18.130 1.00 91.31 97 SER A C 1
ATOM 760 O O . SER A 1 97 ? 2.141 -1.002 -17.243 1.00 91.31 97 SER A O 1
ATOM 762 N N . ARG A 1 98 ? 4.007 -1.442 -18.392 1.00 90.75 98 ARG A N 1
ATOM 763 C CA . ARG A 1 98 ? 4.330 -2.673 -17.659 1.00 90.75 98 ARG A CA 1
ATOM 764 C C . ARG A 1 98 ? 4.716 -2.412 -16.200 1.00 90.75 98 ARG A C 1
ATOM 766 O O . ARG A 1 98 ? 4.413 -3.240 -15.349 1.00 90.75 98 ARG A O 1
ATOM 773 N N . GLU A 1 99 ? 5.405 -1.312 -15.924 1.00 92.12 99 GLU A N 1
ATOM 774 C CA . GLU A 1 99 ? 5.757 -0.894 -14.561 1.00 92.12 99 GLU A CA 1
ATOM 775 C C . GLU A 1 99 ? 4.550 -0.262 -13.875 1.00 92.12 99 GLU A C 1
ATOM 777 O O . GLU A 1 99 ? 4.223 -0.652 -12.760 1.00 92.12 99 GLU A O 1
ATOM 782 N N . ALA A 1 100 ? 3.811 0.592 -14.589 1.00 93.62 100 ALA A N 1
ATOM 783 C CA . ALA A 1 100 ? 2.565 1.174 -14.094 1.00 93.62 100 ALA A CA 1
ATOM 784 C C . ALA A 1 100 ? 1.520 0.107 -13.719 1.00 93.62 100 ALA A C 1
ATOM 786 O O . ALA A 1 100 ? 0.771 0.274 -12.763 1.00 93.62 100 ALA A O 1
ATOM 787 N N . ALA A 1 101 ? 1.485 -1.026 -14.429 1.00 95.75 101 ALA A N 1
ATOM 788 C CA . ALA A 1 101 ? 0.626 -2.151 -14.069 1.00 95.75 101 ALA A CA 1
ATOM 789 C C . ALA A 1 101 ? 1.022 -2.793 -12.727 1.00 95.75 101 ALA A C 1
ATOM 791 O O . ALA A 1 101 ? 0.146 -3.205 -11.969 1.00 95.75 101 ALA A O 1
ATOM 792 N N . LEU A 1 102 ? 2.323 -2.878 -12.425 1.00 95.50 102 LEU A N 1
ATOM 793 C CA . LEU A 1 102 ? 2.797 -3.368 -11.128 1.00 95.50 102 LEU A CA 1
ATOM 794 C C . LEU A 1 102 ? 2.521 -2.355 -10.016 1.00 95.50 102 LEU A C 1
ATOM 796 O O . LEU A 1 102 ? 2.118 -2.755 -8.929 1.00 95.50 102 LEU A O 1
ATOM 800 N N . ASP A 1 103 ? 2.688 -1.065 -10.296 1.00 94.88 103 ASP A N 1
ATOM 801 C CA . ASP A 1 103 ? 2.340 0.009 -9.365 1.00 94.88 103 ASP A CA 1
ATOM 802 C C . ASP A 1 103 ? 0.845 -0.027 -9.011 1.00 94.88 103 ASP A C 1
ATOM 804 O O . ASP A 1 103 ? 0.481 -0.131 -7.841 1.00 94.88 103 ASP A O 1
ATOM 808 N N . ALA A 1 104 ? -0.028 -0.102 -10.020 1.00 95.81 104 ALA A N 1
ATOM 809 C CA . ALA A 1 104 ? -1.465 -0.256 -9.817 1.00 95.81 104 ALA A CA 1
ATOM 810 C C . ALA A 1 104 ? -1.801 -1.524 -9.016 1.00 95.81 104 ALA A C 1
ATOM 812 O O . ALA A 1 104 ? -2.647 -1.490 -8.123 1.00 95.81 104 ALA A O 1
ATOM 813 N N . GLN A 1 105 ? -1.122 -2.643 -9.292 1.00 96.12 105 GLN A N 1
ATOM 814 C CA . GLN A 1 105 ? -1.299 -3.874 -8.523 1.00 96.12 105 GLN A CA 1
ATOM 815 C C . GLN A 1 105 ? -0.907 -3.689 -7.049 1.00 96.12 105 GLN A C 1
ATOM 817 O O . GLN A 1 105 ? -1.631 -4.154 -6.166 1.00 96.12 105 GLN A O 1
ATOM 822 N N . LEU A 1 106 ? 0.209 -3.012 -6.771 1.00 95.31 106 LEU A N 1
ATOM 823 C CA . LEU A 1 106 ? 0.626 -2.689 -5.408 1.00 95.31 106 LEU A CA 1
ATOM 824 C C . LEU A 1 106 ? -0.409 -1.798 -4.712 1.00 95.31 106 LEU A C 1
ATOM 826 O O . LEU A 1 106 ? -0.774 -2.071 -3.568 1.00 95.31 106 LEU A O 1
ATOM 830 N N . LEU A 1 107 ? -0.926 -0.779 -5.399 1.00 95.38 107 LEU A N 1
ATOM 831 C CA . LEU A 1 107 ? -1.957 0.110 -4.862 1.00 95.38 107 LEU A CA 1
ATOM 832 C C . LEU A 1 107 ? -3.248 -0.629 -4.508 1.00 95.38 107 LEU A C 1
ATOM 834 O O . LEU A 1 107 ? -3.842 -0.341 -3.473 1.00 95.38 107 LEU A O 1
ATOM 838 N N . VAL A 1 108 ? -3.668 -1.609 -5.309 1.00 96.00 108 VAL A N 1
ATOM 839 C CA . VAL A 1 108 ? -4.840 -2.442 -4.989 1.00 96.00 108 VAL A CA 1
ATOM 840 C C . VAL A 1 108 ? -4.617 -3.200 -3.680 1.00 96.00 108 VAL A C 1
ATOM 842 O O . VAL A 1 108 ? -5.407 -3.067 -2.748 1.00 96.00 108 VAL A O 1
ATOM 845 N N . VAL A 1 109 ? -3.505 -3.934 -3.575 1.00 94.19 109 VAL A N 1
ATOM 846 C CA . VAL A 1 109 ? -3.206 -4.749 -2.385 1.00 94.19 109 VAL A CA 1
ATOM 847 C C . VAL A 1 109 ? -3.052 -3.872 -1.138 1.00 94.19 109 VAL A C 1
ATOM 849 O O . VAL A 1 109 ? -3.575 -4.196 -0.072 1.00 94.19 109 VAL A O 1
ATOM 852 N N . THR A 1 110 ? -2.353 -2.745 -1.257 1.00 94.00 110 THR A N 1
ATOM 853 C CA . THR A 1 110 ? -2.167 -1.805 -0.141 1.00 94.00 110 THR A CA 1
ATOM 854 C C . THR A 1 110 ? -3.467 -1.113 0.255 1.00 94.00 110 THR A C 1
ATOM 856 O O . THR A 1 110 ? -3.682 -0.896 1.443 1.00 94.00 110 THR A O 1
ATOM 859 N N . SER A 1 111 ? -4.367 -0.826 -0.689 1.00 94.44 111 SER A N 1
ATOM 860 C CA . SER A 1 111 ? -5.687 -0.251 -0.400 1.00 94.44 111 SER A CA 1
ATOM 861 C C . SER A 1 111 ? -6.588 -1.228 0.348 1.00 94.44 111 SER A C 1
ATOM 863 O O . SER A 1 111 ? -7.267 -0.819 1.290 1.00 94.44 111 SER A O 1
ATOM 865 N N . ASP A 1 112 ? -6.572 -2.512 -0.018 1.00 93.50 112 ASP A N 1
ATOM 866 C CA . ASP A 1 112 ? -7.314 -3.550 0.706 1.00 93.50 112 ASP A CA 1
ATOM 867 C C . ASP A 1 112 ? -6.852 -3.636 2.169 1.00 93.50 112 ASP A C 1
ATOM 869 O O . ASP A 1 112 ? -7.676 -3.641 3.089 1.00 93.50 112 ASP A O 1
ATOM 873 N N . LEU A 1 113 ? -5.535 -3.602 2.401 1.00 91.75 113 LEU A N 1
ATOM 874 C CA . LEU A 1 113 ? -4.970 -3.556 3.752 1.00 91.75 113 LEU A CA 1
ATOM 875 C C . LEU A 1 113 ? -5.231 -2.230 4.462 1.00 91.75 113 LEU A C 1
ATOM 877 O O . LEU A 1 113 ? -5.484 -2.222 5.662 1.00 91.75 113 LEU A O 1
ATOM 881 N N . GLY A 1 114 ? -5.203 -1.110 3.745 1.00 90.56 114 GLY A N 1
ATOM 882 C CA . GLY A 1 114 ? -5.522 0.205 4.289 1.00 90.56 114 GLY A CA 1
ATOM 883 C C . GLY A 1 114 ? -6.968 0.273 4.768 1.00 90.56 114 GLY A C 1
ATOM 884 O O . GLY A 1 114 ? -7.231 0.759 5.866 1.00 90.56 114 GLY A O 1
ATOM 885 N N . LYS A 1 115 ? -7.904 -0.294 3.998 1.00 91.69 115 LYS A N 1
ATOM 886 C CA . LYS A 1 115 ? -9.306 -0.449 4.396 1.00 91.69 115 LYS A CA 1
ATOM 887 C C . LYS A 1 115 ? -9.432 -1.305 5.651 1.00 91.69 115 LYS A C 1
ATOM 889 O O . LYS A 1 115 ? -10.184 -0.948 6.557 1.00 91.69 115 LYS A O 1
ATOM 894 N N . GLU A 1 116 ? -8.733 -2.431 5.707 1.00 89.69 116 GLU A N 1
ATOM 895 C CA . GLU A 1 116 ? -8.770 -3.329 6.860 1.00 89.69 116 GLU A CA 1
ATOM 896 C C . GLU A 1 116 ? -8.175 -2.664 8.109 1.00 89.69 116 GLU A C 1
ATOM 898 O O . GLU A 1 116 ? -8.819 -2.657 9.156 1.00 89.69 116 GLU A O 1
ATOM 903 N N . LYS A 1 117 ? -7.023 -1.996 7.984 1.00 89.50 117 LYS A N 1
ATOM 904 C CA . LYS A 1 117 ? -6.401 -1.216 9.061 1.00 89.50 117 LYS A CA 1
ATOM 905 C C . LYS A 1 117 ? -7.306 -0.085 9.543 1.00 89.50 117 LYS A C 1
ATOM 907 O O . LYS A 1 117 ? -7.501 0.079 10.742 1.00 89.50 117 LYS A O 1
ATOM 912 N N . ALA A 1 118 ? -7.912 0.663 8.623 1.00 88.31 118 ALA A N 1
ATOM 913 C CA . ALA A 1 118 ? -8.873 1.707 8.963 1.00 88.31 118 ALA A CA 1
ATOM 914 C C . ALA A 1 118 ? -10.110 1.131 9.664 1.00 88.31 118 ALA A C 1
ATOM 916 O O . ALA A 1 118 ? -10.611 1.737 10.604 1.00 88.31 118 ALA A O 1
ATOM 917 N N . SER A 1 119 ? -10.578 -0.050 9.251 1.00 84.50 119 SER A N 1
ATOM 918 C CA . SER A 1 119 ? -11.695 -0.739 9.906 1.00 84.50 119 SER A CA 1
ATOM 919 C C . SER A 1 119 ? -11.336 -1.183 11.326 1.00 84.50 119 SER A C 1
ATOM 921 O O . SER A 1 119 ? -12.177 -1.077 12.212 1.00 84.50 119 SER A O 1
ATOM 923 N N . GLN A 1 120 ? -10.098 -1.631 11.566 1.00 82.19 120 GLN A N 1
ATOM 924 C CA . GLN A 1 120 ? -9.611 -1.980 12.906 1.00 82.19 120 GLN A CA 1
ATOM 925 C C . GLN A 1 120 ? -9.497 -0.747 13.808 1.00 82.19 120 GLN A C 1
ATOM 927 O O . GLN A 1 120 ? -10.046 -0.752 14.905 1.00 82.19 120 GLN A O 1
ATOM 932 N N . LEU A 1 121 ? -8.882 0.336 13.322 1.00 79.50 121 LEU A N 1
ATOM 933 C CA . LEU A 1 121 ? -8.796 1.606 14.054 1.00 79.50 121 LEU A CA 1
ATOM 934 C C . LEU A 1 121 ? -10.181 2.201 14.335 1.00 79.50 121 LEU A C 1
ATOM 936 O O . LEU A 1 121 ? -10.438 2.720 15.419 1.00 79.50 121 LEU A O 1
ATOM 940 N N . ALA A 1 122 ? -11.095 2.111 13.365 1.00 71.38 122 ALA A N 1
ATOM 941 C CA . ALA A 1 122 ? -12.472 2.540 13.545 1.00 71.38 122 ALA A CA 1
ATOM 942 C C . ALA A 1 122 ? -13.200 1.662 14.564 1.00 71.38 122 ALA A C 1
ATOM 944 O O . ALA A 1 122 ? -13.927 2.202 15.381 1.00 71.38 122 ALA A O 1
ATOM 945 N N . ALA A 1 123 ? -13.001 0.341 14.570 1.00 65.94 123 ALA A N 1
ATOM 946 C CA . ALA A 1 123 ? -13.579 -0.536 15.587 1.00 65.94 123 ALA A CA 1
ATOM 947 C C . ALA A 1 123 ? -13.047 -0.214 16.995 1.00 65.94 123 ALA A C 1
AT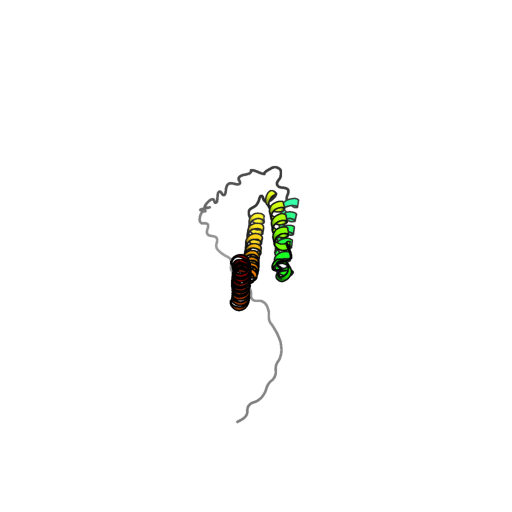OM 949 O O . ALA A 1 123 ? -13.825 -0.185 17.947 1.00 65.94 123 ALA A O 1
ATOM 950 N N . GLU A 1 124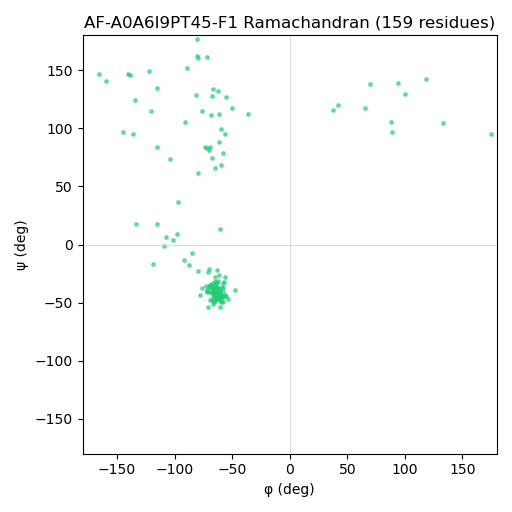 ? -11.756 0.097 17.112 1.00 59.22 124 GLU A N 1
ATOM 951 C CA . GLU A 1 124 ? -11.122 0.525 18.364 1.00 59.22 124 GLU A CA 1
ATOM 952 C C . GLU A 1 124 ? -11.657 1.893 18.842 1.00 59.22 124 GLU A C 1
ATOM 954 O O . GLU A 1 124 ? -11.809 2.114 20.041 1.00 59.22 124 GLU A O 1
ATOM 959 N N . GLY A 1 125 ? -12.032 2.789 17.917 1.00 58.28 125 GLY A N 1
ATOM 960 C CA . GLY A 1 125 ? -12.631 4.099 18.214 1.00 58.28 125 GLY A CA 1
ATOM 961 C C . GLY A 1 125 ? -14.168 4.160 18.265 1.00 58.28 125 GLY A C 1
ATOM 962 O O . GLY A 1 125 ? -14.715 5.158 18.731 1.00 58.28 125 GLY A O 1
ATOM 963 N N . ALA A 1 126 ? -14.882 3.138 17.782 1.00 58.31 126 ALA A N 1
ATOM 964 C CA . ALA A 1 126 ? -16.344 3.141 17.617 1.00 58.31 126 ALA A CA 1
ATOM 965 C C . ALA A 1 126 ? -17.093 2.227 18.597 1.00 58.31 126 ALA A C 1
ATOM 967 O O . ALA A 1 126 ? -18.326 2.192 18.575 1.00 58.31 126 ALA A O 1
ATOM 968 N N . ALA A 1 127 ? -16.395 1.502 19.472 1.00 64.31 127 ALA A N 1
ATOM 969 C CA . ALA A 1 127 ? -17.043 0.773 20.553 1.00 64.31 127 ALA A CA 1
ATOM 970 C C . ALA A 1 127 ? -17.517 1.764 21.634 1.00 64.31 127 ALA A C 1
ATOM 972 O O . ALA A 1 127 ? -16.826 2.021 22.617 1.00 64.31 127 ALA A O 1
ATOM 973 N N . PHE A 1 128 ? -18.701 2.353 21.441 1.00 72.50 128 PHE A N 1
ATOM 974 C CA . PHE A 1 128 ? -19.391 3.066 22.514 1.00 72.50 128 PHE A CA 1
ATOM 975 C C . PHE A 1 128 ? -19.685 2.067 23.633 1.00 72.50 128 PHE A C 1
ATOM 977 O O . PHE A 1 128 ? -20.486 1.154 23.442 1.00 72.50 128 PHE A O 1
ATOM 984 N N . ASP A 1 129 ? -19.032 2.238 24.779 1.00 77.44 129 ASP A N 1
ATOM 985 C CA . ASP A 1 129 ? -19.306 1.471 25.988 1.00 77.44 129 ASP A CA 1
ATOM 986 C C . ASP A 1 129 ? -20.369 2.205 26.829 1.00 77.44 129 ASP A C 1
ATOM 988 O O . ASP A 1 129 ? -20.058 3.219 27.471 1.00 77.44 129 ASP A O 1
ATOM 992 N N . PRO A 1 130 ? -21.631 1.723 26.853 1.00 81.88 130 PRO A N 1
ATOM 993 C CA . PRO A 1 130 ? -22.689 2.349 27.634 1.00 81.88 130 PRO A CA 1
ATOM 994 C C . PRO A 1 130 ? -22.376 2.323 29.129 1.00 81.88 130 PRO A C 1
ATOM 996 O O . PRO A 1 130 ? -22.760 3.248 29.843 1.00 81.88 130 PRO A O 1
ATOM 999 N N . THR A 1 131 ? -21.669 1.295 29.607 1.00 84.69 131 THR A N 1
ATOM 1000 C CA . THR A 1 131 ? -21.353 1.133 31.025 1.00 84.69 131 THR A CA 1
ATOM 1001 C C . THR A 1 131 ? -20.331 2.180 31.452 1.00 84.69 131 THR A C 1
ATOM 1003 O O . THR A 1 131 ? -20.643 2.979 32.339 1.00 84.69 131 THR A O 1
ATOM 1006 N N . ALA A 1 132 ? -19.189 2.295 30.762 1.00 83.69 132 ALA A N 1
ATOM 1007 C CA . ALA A 1 132 ? -18.207 3.348 31.042 1.00 83.69 132 ALA A CA 1
ATOM 1008 C C . ALA A 1 132 ? -18.803 4.761 30.919 1.00 83.69 132 ALA A C 1
ATOM 1010 O O . ALA A 1 132 ? -18.502 5.638 31.734 1.00 83.69 132 ALA A O 1
ATOM 1011 N N . PHE A 1 133 ? -19.695 4.986 29.945 1.00 84.81 133 PHE A N 1
ATOM 1012 C CA . PHE A 1 133 ? -20.413 6.255 29.818 1.00 84.81 133 PHE A CA 1
ATOM 1013 C C . PHE A 1 133 ? -21.308 6.536 31.033 1.00 84.81 133 PHE A C 1
ATOM 1015 O O . PHE A 1 133 ? -21.271 7.641 31.576 1.00 84.81 133 PHE A O 1
ATOM 1022 N N . THR A 1 134 ? -22.092 5.552 31.490 1.00 92.56 134 THR A N 1
ATOM 1023 C CA . THR A 1 134 ? -22.957 5.724 32.669 1.00 92.56 134 THR A CA 1
ATOM 1024 C C . THR A 1 134 ? -22.161 5.949 33.949 1.00 92.56 134 THR A C 1
ATOM 1026 O O . THR A 1 134 ? -22.548 6.799 34.747 1.00 92.56 134 THR A O 1
ATOM 1029 N N . GLU A 1 135 ? -21.028 5.273 34.129 1.00 89.88 135 GLU A N 1
ATOM 1030 C CA . GLU A 1 135 ? -20.141 5.491 35.275 1.00 89.88 135 GLU A CA 1
ATOM 1031 C C . GLU A 1 135 ? -19.567 6.913 35.278 1.00 89.88 135 GLU A C 1
ATOM 1033 O O . GLU A 1 135 ? -19.603 7.599 36.304 1.00 89.88 135 GLU A O 1
ATOM 1038 N N . HIS A 1 136 ? -19.116 7.403 34.118 1.00 87.81 136 HIS A N 1
ATOM 1039 C CA . HIS A 1 136 ? -18.658 8.785 33.971 1.00 87.81 136 HIS A CA 1
ATOM 1040 C C . HIS A 1 136 ? -19.775 9.793 34.241 1.00 87.81 136 HIS A C 1
ATOM 1042 O O . HIS A 1 136 ? -19.575 10.768 34.970 1.00 87.81 136 HIS A O 1
ATOM 1048 N N . LEU A 1 137 ? -20.963 9.548 33.6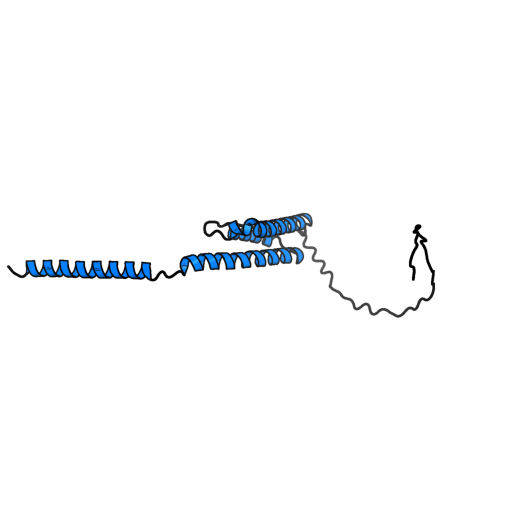86 1.00 90.38 137 LEU A N 1
ATOM 1049 C CA . LEU A 1 137 ? -22.127 10.404 33.875 1.00 90.38 137 LEU A CA 1
ATOM 1050 C C . LEU A 1 137 ? -22.504 10.491 35.358 1.00 90.38 137 LEU A C 1
ATOM 1052 O O . LEU A 1 137 ? -22.671 11.587 35.888 1.00 90.38 137 LEU A O 1
ATOM 1056 N N . VAL A 1 138 ? -22.588 9.350 36.045 1.00 90.94 138 VAL A N 1
ATOM 1057 C CA . VAL A 1 138 ? -22.900 9.291 37.478 1.00 90.94 138 VAL A CA 1
ATOM 1058 C C . VAL A 1 138 ? -21.830 10.005 38.296 1.00 90.94 138 VAL A C 1
ATOM 1060 O O . VAL A 1 138 ? -22.183 10.784 39.177 1.00 90.94 138 VAL A O 1
ATOM 1063 N N . SER A 1 139 ? -20.548 9.810 37.987 1.00 92.06 139 SER A N 1
ATOM 1064 C CA . SER A 1 139 ? -19.444 10.494 38.669 1.00 92.06 139 SER A CA 1
ATOM 1065 C C . SER A 1 139 ? -19.567 12.019 38.564 1.00 92.06 139 SER A C 1
ATOM 1067 O O . SER A 1 139 ? -19.558 12.719 39.579 1.00 92.06 139 SER A O 1
ATOM 1069 N N . ILE A 1 140 ? -19.790 12.544 37.355 1.00 88.81 140 ILE A N 1
ATOM 1070 C CA . ILE A 1 140 ? -19.939 13.988 37.117 1.00 88.81 140 ILE A CA 1
ATOM 1071 C C . ILE A 1 140 ? -21.174 14.540 37.840 1.00 88.81 140 ILE A C 1
ATOM 1073 O O . ILE A 1 140 ? -21.085 15.562 38.528 1.00 88.81 140 ILE A O 1
ATOM 1077 N N . LEU A 1 141 ? -22.321 13.862 37.726 1.00 90.69 141 LEU A N 1
ATOM 1078 C CA . LEU A 1 141 ? -23.561 14.283 38.383 1.00 90.69 141 LEU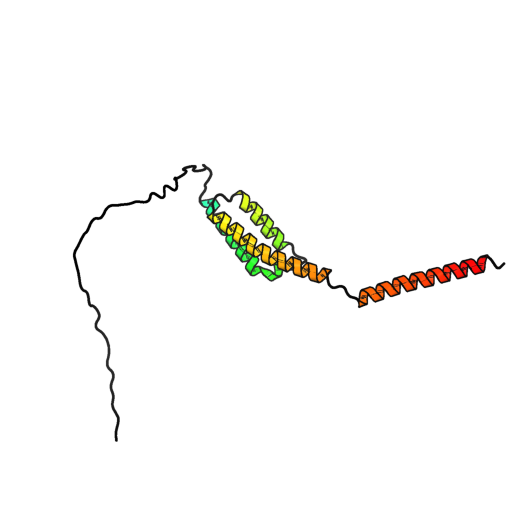 A CA 1
ATOM 1079 C C . LEU A 1 141 ? -23.424 14.259 39.910 1.00 90.69 141 LEU A C 1
ATOM 1081 O O . LEU A 1 141 ? -23.847 15.196 40.587 1.00 90.69 141 LEU A O 1
ATOM 1085 N N . PHE A 1 142 ? -22.784 13.230 40.460 1.00 88.75 142 PHE A N 1
ATOM 1086 C CA . PHE A 1 142 ? -22.546 13.088 41.892 1.00 88.75 142 PHE A CA 1
ATOM 1087 C C . PHE A 1 142 ? -21.624 14.186 42.433 1.00 88.75 142 PHE A C 1
ATOM 1089 O O . PHE A 1 142 ? -21.956 14.836 43.428 1.00 88.75 142 PHE A O 1
ATOM 1096 N N . ILE A 1 143 ? -20.509 14.460 41.747 1.00 86.06 143 ILE A N 1
ATOM 1097 C CA . ILE A 1 143 ? -19.574 15.533 42.109 1.00 86.06 143 ILE A CA 1
ATOM 1098 C C . ILE A 1 143 ? -20.278 16.892 42.074 1.00 86.06 143 ILE A C 1
ATOM 1100 O O . ILE A 1 143 ? -20.121 17.688 43.004 1.00 86.06 143 ILE A O 1
ATOM 1104 N N . HIS A 1 144 ? -21.091 17.164 41.051 1.00 80.88 144 HIS A N 1
ATOM 1105 C CA . HIS A 1 144 ? -21.797 18.438 40.942 1.00 80.88 144 HIS A CA 1
ATOM 1106 C C . HIS A 1 144 ? -22.838 18.619 42.059 1.00 80.88 144 HIS A C 1
ATOM 1108 O O . HIS A 1 144 ? -22.889 19.672 42.694 1.00 80.88 144 HIS A O 1
ATOM 1114 N N . VAL A 1 145 ? -23.612 17.573 42.369 1.00 83.56 145 VAL A N 1
ATOM 1115 C CA . VAL A 1 145 ? -24.623 17.591 43.440 1.00 83.56 145 VAL A CA 1
ATOM 1116 C C . VAL A 1 145 ? -23.992 17.792 44.818 1.00 83.56 145 VAL A C 1
ATOM 1118 O O . VAL A 1 145 ? -24.503 18.576 45.621 1.00 83.56 145 VAL A O 1
ATOM 1121 N N . ILE A 1 146 ? -22.880 17.115 45.108 1.00 82.06 146 ILE A N 1
ATOM 1122 C CA . ILE A 1 146 ? -22.162 17.290 46.377 1.00 82.06 146 ILE A CA 1
ATOM 1123 C C . ILE A 1 146 ? -21.570 18.688 46.465 1.00 82.06 146 ILE A C 1
ATOM 1125 O O . ILE A 1 146 ? -21.722 19.348 47.490 1.00 82.06 146 ILE A O 1
ATOM 1129 N N . THR A 1 147 ? -20.943 19.165 45.392 1.00 77.94 147 THR A N 1
ATOM 1130 C CA . THR A 1 147 ? -20.355 20.508 45.362 1.00 77.94 147 THR A CA 1
ATOM 1131 C C . THR A 1 147 ? -21.420 21.576 45.604 1.00 77.94 147 THR A C 1
ATOM 1133 O O . THR A 1 147 ? -21.226 22.450 46.448 1.00 77.94 147 THR A O 1
ATOM 1136 N N . ALA A 1 148 ? -22.581 21.466 44.953 1.00 78.88 148 ALA A N 1
ATOM 1137 C CA . ALA A 1 148 ? -23.711 22.365 45.167 1.00 78.88 148 ALA A CA 1
ATOM 1138 C C . ALA A 1 148 ? -24.232 22.313 46.615 1.00 78.88 148 ALA A C 1
ATOM 1140 O O . ALA A 1 148 ? -24.479 23.357 47.218 1.00 78.88 148 ALA A O 1
ATOM 1141 N N . LYS A 1 149 ? -24.333 21.118 47.212 1.00 75.31 149 LYS A N 1
ATOM 1142 C CA . LYS A 1 149 ? -24.734 20.953 48.620 1.00 75.31 149 LYS A CA 1
ATOM 1143 C C . LYS A 1 149 ? -23.728 21.550 49.601 1.00 75.31 149 LYS A C 1
ATOM 1145 O O . LYS A 1 149 ? -24.130 22.213 50.552 1.00 75.31 149 LYS A O 1
ATOM 1150 N N . VAL A 1 150 ? -22.433 21.359 49.365 1.00 79.62 150 VAL A N 1
ATOM 1151 C CA . VAL A 1 150 ? -21.363 21.917 50.205 1.00 79.62 150 VAL A CA 1
ATOM 1152 C C . VAL A 1 150 ? -21.331 23.447 50.117 1.00 79.62 150 VAL A C 1
ATOM 1154 O O . VAL A 1 150 ? -21.165 24.110 51.138 1.00 79.62 150 VAL A O 1
ATOM 1157 N N . GLN A 1 151 ? -21.529 24.021 48.927 1.00 73.00 151 GLN A N 1
ATOM 1158 C CA . GLN A 1 151 ? -21.616 25.474 48.739 1.00 73.00 151 GLN A CA 1
ATOM 1159 C C . GLN A 1 151 ? -22.874 26.060 49.398 1.00 73.00 151 GLN A C 1
ATOM 1161 O O . GLN A 1 151 ? -22.789 27.082 50.073 1.00 73.00 151 GLN A O 1
ATOM 1166 N N . PHE A 1 152 ? -24.022 25.385 49.278 1.00 71.31 152 PHE A N 1
ATOM 1167 C CA . PHE A 1 152 ? -25.271 25.812 49.913 1.00 71.31 152 PHE A CA 1
ATOM 1168 C C . PHE A 1 152 ? -25.191 25.763 51.446 1.00 71.31 152 PHE A C 1
ATOM 1170 O O . PHE A 1 152 ? -25.612 26.707 52.110 1.00 71.31 152 PHE A O 1
ATOM 1177 N N . SER A 1 153 ? -24.585 24.712 52.011 1.00 75.19 153 SER A N 1
ATOM 1178 C CA . SER A 1 153 ? -24.367 24.614 53.460 1.00 75.19 153 SER A CA 1
ATOM 1179 C C . SER A 1 153 ? -23.439 25.726 53.961 1.00 75.19 153 SER A C 1
ATOM 1181 O O . SER A 1 153 ? -23.784 26.419 54.911 1.00 75.19 153 SER A O 1
ATOM 1183 N N . ARG A 1 154 ? -22.323 25.993 53.262 1.00 71.38 154 ARG A N 1
ATOM 1184 C CA . ARG A 1 154 ? -21.413 27.102 53.610 1.00 71.38 154 ARG A CA 1
ATOM 1185 C C . ARG A 1 154 ? -22.054 28.487 53.496 1.00 71.38 154 ARG A C 1
ATOM 1187 O O . ARG A 1 154 ? -21.696 29.374 54.263 1.00 71.38 154 ARG A O 1
ATOM 1194 N N . PHE A 1 155 ? -22.975 28.683 52.553 1.00 66.81 155 PHE A N 1
ATOM 1195 C CA . PHE A 1 155 ? -23.714 29.940 52.409 1.00 66.81 155 PHE A CA 1
ATOM 1196 C C . PHE A 1 155 ? -24.755 30.126 53.524 1.00 66.81 155 PHE A C 1
ATOM 1198 O O . PHE A 1 155 ? -24.942 31.239 54.011 1.00 66.81 155 PHE A O 1
ATOM 1205 N N . SER A 1 156 ? -25.394 29.038 53.968 1.00 73.50 156 SER A N 1
ATOM 1206 C CA . SER A 1 156 ? -26.357 29.063 55.074 1.00 73.50 156 SER A CA 1
ATOM 1207 C C . SER A 1 156 ? -25.692 29.343 56.427 1.00 73.50 156 SER A C 1
ATOM 1209 O O . SER A 1 156 ? -26.258 30.075 57.234 1.00 73.50 156 SER A O 1
ATOM 1211 N N . ASP A 1 157 ? -24.480 28.826 56.653 1.00 73.00 157 ASP A N 1
ATOM 1212 C CA . ASP A 1 157 ? -23.731 29.036 57.901 1.00 73.00 157 ASP A CA 1
ATOM 1213 C C . ASP A 1 157 ? -23.197 30.478 58.048 1.00 73.00 157 ASP A C 1
ATOM 1215 O O . ASP A 1 157 ? -22.969 30.943 59.161 1.00 73.00 157 ASP A O 1
ATOM 1219 N N . HIS A 1 158 ? -23.008 31.213 56.942 1.00 64.88 158 HIS A N 1
ATOM 1220 C CA . HIS A 1 158 ? -22.516 32.602 56.957 1.00 64.88 158 HIS A CA 1
ATOM 1221 C C . HIS A 1 158 ? -23.613 33.669 57.104 1.00 64.88 158 HIS A C 1
ATOM 1223 O O . HIS A 1 158 ? -23.297 34.806 57.437 1.00 64.88 158 HIS A O 1
ATOM 1229 N N . ASN A 1 159 ? -24.882 33.334 56.850 1.00 61.09 159 ASN A N 1
ATOM 1230 C CA . ASN A 1 159 ? -25.992 34.301 56.828 1.00 61.09 159 ASN A CA 1
ATOM 1231 C C . ASN A 1 159 ? -26.938 34.171 58.042 1.00 61.09 159 ASN A C 1
ATOM 1233 O O . ASN A 1 159 ? -27.999 34.791 58.069 1.00 61.09 159 ASN A O 1
ATOM 1237 N N . GLY A 1 160 ? -26.581 33.321 59.013 1.00 59.41 160 GLY A N 1
ATOM 1238 C CA . GLY A 1 160 ? -27.393 32.979 60.186 1.00 59.41 160 GLY A CA 1
ATOM 1239 C C . GLY A 1 160 ? -26.816 33.411 61.539 1.00 59.41 160 GLY A C 1
ATOM 1240 O O . GLY A 1 160 ? -27.252 32.865 62.551 1.00 59.41 160 GLY A O 1
ATOM 1241 N N . SER A 1 161 ? -25.852 34.341 61.578 1.00 49.47 161 SER A N 1
ATOM 1242 C CA . SER A 1 161 ? -25.306 34.905 62.826 1.00 49.47 161 SER A CA 1
ATOM 1243 C C . SER A 1 161 ? -25.632 36.379 63.006 1.00 49.47 161 SER A C 1
ATOM 1245 O O . SER A 1 161 ? -25.783 37.089 61.990 1.00 49.47 161 SER A O 1
#

Nearest PDB structures (foldseek):
  7qcd-assembly1_F  TM=7.970E-01  e=1.052E+00  Saccharomyces cerevisiae S288C

Mean predicted aligned error: 19.28 Å

pLDDT: mean 74.95, std 18.74, range [39.47, 96.12]

InterPro domains:
  IPR027786 Nse4/EID family [PTHR16140] (3-139)
  IPR029225 Nse4/EID protein, Nse3/MAGE-binding domain [PF15412] (103-139)

Foldseek 3Di:
DDDDDDDDDDDDDDDDDDDDDDDDDDDDDPPPDPCPPPPPPPPVPVDVVLVVVLVVLLVVLLVCCVVCLVQLLDPVHCVLVVSVVVLVVSVVVDDDPVSVVSSVVSVVSSVVSVVNSVVVVCVVVVPDDVVVVVVVVCVVVVVVVVVVVVVVVVVVVVPPD

Radius of gyration: 38.99 Å; Cα contacts (8 Å, |Δi|>4): 53; chains: 1; bounding box: 46×108×116 Å

Solvent-accessible surface area (backbone atoms only — not comparable to full-atom values): 10254 Å² total; per-residue (Å²): 138,86,85,88,83,88,88,89,83,85,87,86,85,84,91,82,84,81,93,80,84,87,79,92,79,90,78,81,86,81,78,78,73,79,76,71,70,80,74,81,70,77,59,97,74,72,54,68,66,59,58,52,49,53,51,47,53,48,51,51,50,45,48,49,55,66,73,41,43,70,57,44,46,36,88,91,42,61,57,53,56,52,54,51,54,52,48,59,58,54,52,76,75,57,84,47,70,75,46,49,51,46,52,53,51,40,51,53,57,52,46,57,48,48,51,51,30,51,50,51,54,44,52,74,74,62,68,80,53,68,65,65,50,50,53,51,51,49,51,54,53,50,54,52,55,50,51,51,51,54,51,50,51,56,54,53,69,72,73,72,121

Organism: NCBI:txid8208

Sequence (161 aa):
MKRARGGDGEEAPRQNAPAGQRKSDQSDGDNSGCDLGQADMQDEDDNPGIRREIRSKYRELIQSVQQNREDMLSPSNNKLTEVLEEANKLFKDVRQSREAALDAQLLVVTSDLGKEKASQLAAEGAAFDPTAFTEHLVSILFIHVITAKVQFSRFSDHNGS